Protein 2I2Q (pdb70)

B-factor: mean 30.41, std 9.61, range [16.63, 70.27]

Organism: Schizosaccharomyces pombe (strain 972 / ATCC 24843) (NCBI:txid284812)

Secondary structure (DSSP, 8-state):
--S--EE-HHHHHHHHIIIII---SEEEEEE-TTSSEEEEEEEE----HHHHHHTS-SSS-EEEEEEEEE-SSSS-EEEEEEEEE--TTS-HHHHHHHHHHHHHHHTT-----EEEEE----

Foldseek 3Di:
DVQLEAEDPQLLVLLCCCVPVVQWFKWKWDQDPVLNYIYTPDTHRDPDVVVVVVPADQAAKIWMWGFAWDPPPPDIDTFIEIETGDEPNHDPVRVVSSVVCVVVSVVSDDRGGYYYYDYHYD

Sequence (122 aa):
SFSGVKVSPECLEAFQELKLGKSLRYVVFKMNDTKTEIVVEKKSTDKDFDTFLGDLPEKDCRYAIYDFEFNLGEGVRNKIIFISWSPDVAPIKSKMVYSSSKDTLRRAFTGIGTDIQATDFS

InterPro domains:
  IPR002108 Actin-depolymerising factor homology domain [PF00241] (5-134)
  IPR002108 Actin-depolymerising factor homology domain [PS51263] (5-135)
  IPR002108 Actin-depolymerising factor homology domain [SM00102] (10-135)
  IPR017904 ADF/Cofilin [PR00006] (61-81)
  IPR017904 ADF/Cofilin [PR00006] (82-103)
  IPR017904 ADF/Cofilin [PR00006] (104-120)
  IPR017904 ADF/Cofilin [PTHR11913] (3-134)
  IPR017904 ADF/Cofilin [cd11286] (4-134)
  IPR029006 ADF-H/Gelsolin-like domain superfamily [G3DSA:3.40.20.10] (1-137)

Solvent-accessible surface area: 7023 Å² total; per-residue (Å²): 118,213,43,45,14,148,25,10,104,84,0,74,87,0,2,73,58,0,39,129,47,122,55,16,30,0,0,0,0,71,16,37,140,99,89,70,50,0,32,23,70,86,89,18,93,59,161,74,96,104,55,3,83,65,40,21,26,127,108,50,0,26,2,0,0,13,7,89,85,37,108,127,65,115,38,111,101,69,80,13,19,0,17,7,30,19,4,68,64,5,75,127,120,11,56,112,33,14,78,81,5,56,82,14,0,74,158,39,5,94,54,27,35,47,77,77,106,27,68,78,144,134

Nearest PDB structures (foldseek):
  2i2q-assembly1_A  TM=1.008E+00  e=5.546E-28  Schizosaccharomyces pombe
  1cfy-assembly1_A  TM=9.759E-01  e=2.847E-17  Saccharomyces cerevisiae
  4kef-assembly1_A  TM=9.687E-01  e=2.358E-16  Saccharomyces cerevisiae S288C
  7rtx-assembly1_A  TM=9.694E-01  e=5.085E-16  Acanthamoeba castellanii
  2kvk-assembly1_A  TM=8.375E-01  e=7.625E-10  Leishmania donovani

CATH classification: 3.40.20.10

Radius of gyration: 14.27 Å; Cα contacts (8 Å, |Δi|>4): 225; chains: 1; bounding box: 37×33×38 Å

Structure (mmCIF, N/CA/C/O backbone):
data_2I2Q
#
_entry.id   2I2Q
#
_cell.length_a   81.915
_c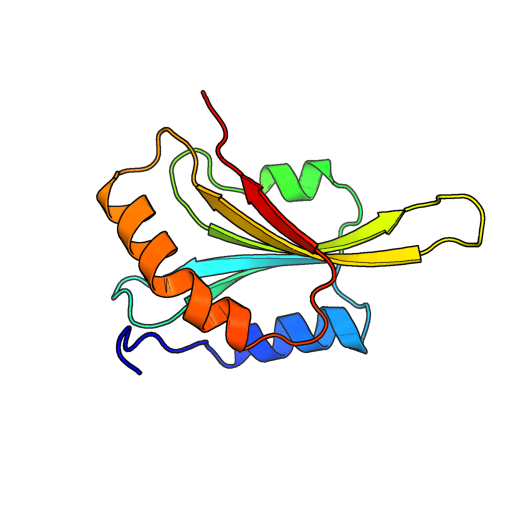ell.length_b   81.915
_cell.length_c   61.863
_cell.angle_alpha   90.000
_cell.angle_beta   90.000
_cell.angle_gamma   90.000
#
_symmetry.space_group_name_H-M   'P 43 21 2'
#
loop_
_entity.id
_entity.type
_entity.pdbx_description
1 polymer Cofilin
2 non-polymer 'SULFATE ION'
3 non-polymer 'LAURYL DIMETHYLAMINE-N-OXIDE'
4 non-polymer 1,2-ETHANEDIOL
5 water water
#
loop_
_atom_site.group_PDB
_atom_site.id
_atom_site.type_symbol
_atom_site.label_atom_id
_atom_site.label_alt_id
_atom_site.label_comp_id
_atom_site.label_asym_id
_atom_site.label_entity_id
_atom_site.label_seq_id
_atom_site.pdbx_PDB_ins_code
_atom_site.Cartn_x
_atom_site.Cartn_y
_atom_site.Cartn_z
_atom_site.occupancy
_atom_site.B_iso_or_equiv
_atom_site.auth_seq_id
_atom_site.auth_comp_id
_atom_site.auth_asym_id
_atom_site.auth_atom_id
_atom_site.pdbx_PDB_model_num
ATOM 1 N N . SER A 1 2 ? 0.142 -30.592 -51.200 1.00 38.38 2 SER A N 1
ATOM 2 C CA . SER A 1 2 ? 0.941 -29.477 -50.613 1.00 38.06 2 SER A CA 1
ATOM 3 C C . SER A 1 2 ? 0.989 -28.311 -51.588 1.00 38.36 2 SER A C 1
ATOM 4 O O . SER A 1 2 ? 0.498 -28.409 -52.714 1.00 38.04 2 SER A O 1
ATOM 7 N N . PHE A 1 3 ? 1.594 -27.213 -51.153 1.00 36.97 3 PHE A N 1
ATOM 8 C CA . PHE A 1 3 ? 1.709 -26.031 -51.990 1.00 36.44 3 PHE A CA 1
ATOM 9 C C . PHE A 1 3 ? 2.643 -26.265 -53.173 1.00 34.77 3 PHE A C 1
ATOM 10 O O . PHE A 1 3 ? 2.309 -25.918 -54.306 1.00 35.49 3 PHE A O 1
ATOM 18 N N . SER A 1 4 ? 3.808 -26.857 -52.916 1.00 32.69 4 SER A N 1
ATOM 19 C CA . SER A 1 4 ? 4.763 -27.115 -53.988 1.00 29.87 4 SER A CA 1
ATOM 20 C C . SER A 1 4 ? 4.152 -28.035 -55.036 1.00 29.18 4 SER A C 1
ATOM 21 O O . SER A 1 4 ? 4.429 -27.905 -56.226 1.00 29.38 4 SER A O 1
ATOM 24 N N . GLY A 1 5 ? 3.320 -28.968 -54.588 1.00 28.00 5 GLY A N 1
ATOM 25 C CA . GLY A 1 5 ? 2.708 -29.902 -55.512 1.00 27.86 5 GLY A CA 1
ATOM 26 C C . GLY A 1 5 ? 3.732 -30.899 -56.024 1.00 28.08 5 GLY A C 1
ATOM 27 O O . GLY A 1 5 ? 3.486 -31.618 -56.993 1.00 28.82 5 GLY A O 1
ATOM 28 N N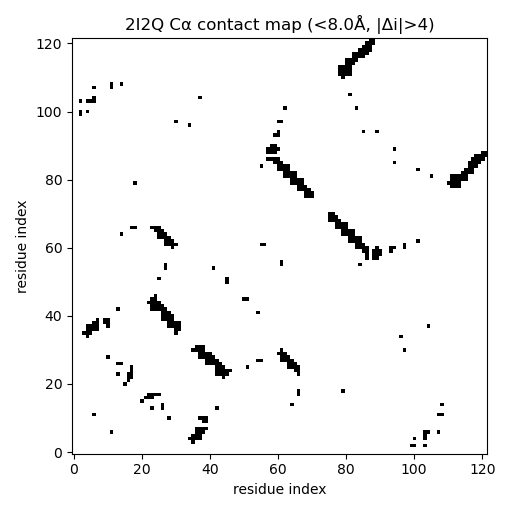 . VAL A 1 6 ? 4.891 -30.945 -55.371 1.00 26.54 6 VAL A N 1
ATOM 29 C CA . VAL A 1 6 ? 5.947 -31.862 -55.776 1.00 25.62 6 VAL A CA 1
ATOM 30 C C . VAL A 1 6 ? 5.838 -33.173 -55.014 1.00 26.06 6 VAL A C 1
ATOM 31 O O . VAL A 1 6 ? 5.681 -33.182 -53.794 1.00 27.33 6 VAL A O 1
ATOM 35 N N . LYS A 1 7 ? 5.903 -34.282 -55.739 1.00 27.70 7 LYS A N 1
ATOM 36 C CA . LYS A 1 7 ? 5.823 -35.587 -55.101 1.00 28.41 7 LYS A CA 1
ATOM 37 C C . LYS A 1 7 ? 7.202 -36.228 -55.037 1.00 28.04 7 LYS A C 1
ATOM 38 O O . LYS A 1 7 ? 8.052 -35.988 -55.894 1.00 29.19 7 LYS A O 1
ATOM 44 N N . VAL A 1 8 ? 7.418 -37.030 -54.004 1.00 27.10 8 VAL A N 1
ATOM 45 C CA . VAL A 1 8 ? 8.677 -37.739 -53.831 1.00 25.74 8 VAL A CA 1
ATOM 46 C C . VAL A 1 8 ? 8.422 -39.153 -54.339 1.00 27.46 8 VAL A C 1
ATOM 47 O O . VAL A 1 8 ? 7.576 -39.867 -53.799 1.00 28.34 8 VAL A O 1
ATOM 51 N N . SER A 1 9 ? 9.142 -39.556 -55.380 1.00 27.77 9 SER A N 1
ATOM 52 C CA . SER A 1 9 ? 8.949 -40.884 -55.955 1.00 27.13 9 SER A CA 1
ATOM 53 C C . SER A 1 9 ? 9.202 -41.985 -54.937 1.00 26.96 9 SER A C 1
ATOM 54 O O . SER A 1 9 ? 10.014 -41.831 -54.024 1.00 25.15 9 SER A O 1
ATOM 57 N N . PRO A 1 10 ? 8.491 -43.111 -55.076 1.00 26.87 10 PRO A N 1
ATOM 58 C CA . PRO A 1 10 ? 8.660 -44.239 -54.160 1.00 27.19 10 PRO A CA 1
ATOM 59 C C . PRO A 1 10 ? 10.124 -44.680 -54.127 1.00 27.52 10 PRO A C 1
ATOM 60 O O . PRO A 1 10 ? 10.631 -45.078 -53.081 1.00 27.31 10 PRO A O 1
ATOM 64 N N . GLU A 1 11 ? 10.802 -44.600 -55.274 1.00 26.04 11 GLU A N 1
ATOM 65 C CA . GLU A 1 11 ? 12.200 -44.999 -55.344 1.00 26.69 11 GLU A CA 1
ATOM 66 C C . GLU A 1 11 ? 13.063 -44.153 -54.416 1.00 24.02 11 GLU A C 1
ATOM 67 O O . GLU A 1 11 ? 14.023 -44.654 -53.836 1.00 24.91 11 GLU A O 1
ATOM 73 N N . CYS A 1 12 ? 12.726 -42.872 -54.280 1.00 23.21 12 CYS A N 1
ATOM 74 C CA . CYS A 1 12 ? 13.474 -41.984 -53.392 1.00 22.46 12 CYS A CA 1
ATOM 75 C C . CYS A 1 12 ? 13.366 -42.469 -51.953 1.00 22.33 12 CYS A C 1
ATOM 76 O O . CYS A 1 12 ? 14.362 -42.558 -51.236 1.00 21.31 12 CYS A O 1
ATOM 79 N N . LEU A 1 13 ? 12.142 -42.760 -51.526 1.00 23.27 13 LEU A N 1
ATOM 80 C CA . LEU A 1 13 ? 11.913 -43.232 -50.169 1.00 24.51 13 LEU A CA 1
ATOM 81 C C . LEU A 1 13 ? 12.637 -44.548 -49.936 1.00 24.69 13 LEU A C 1
ATOM 82 O O . LEU A 1 13 ? 13.322 -44.721 -48.930 1.00 23.93 13 LEU A O 1
ATOM 87 N N . GLU A 1 14 ? 12.488 -45.470 -50.881 1.00 25.25 14 GLU A N 1
ATOM 88 C CA . GLU A 1 14 ? 13.114 -46.780 -50.781 1.00 26.52 14 GLU A CA 1
ATOM 89 C C . GLU A 1 14 ? 14.639 -46.686 -50.712 1.00 25.23 14 GLU A C 1
ATOM 90 O O . GLU A 1 14 ? 15.268 -47.368 -49.901 1.00 26.27 14 GLU A O 1
ATOM 96 N N . ALA A 1 15 ? 15.238 -45.843 -51.554 1.00 23.38 15 ALA A N 1
ATOM 97 C CA . ALA A 1 15 ? 16.691 -45.684 -51.545 1.00 23.60 15 ALA A CA 1
ATOM 98 C C . ALA A 1 15 ? 17.156 -45.084 -50.223 1.00 22.72 15 ALA A C 1
ATOM 99 O O . ALA A 1 15 ? 18.169 -45.504 -49.657 1.00 22.95 15 ALA A O 1
ATOM 101 N N . PHE A 1 16 ? 16.425 -44.092 -49.729 1.00 22.49 16 PHE A N 1
ATOM 102 C CA . PHE A 1 16 ? 16.800 -43.476 -48.464 1.00 22.99 16 PHE A CA 1
ATOM 103 C C . PHE A 1 16 ? 16.697 -44.496 -47.337 1.00 22.32 16 PHE A C 1
ATOM 104 O O . PHE A 1 16 ? 17.591 -44.596 -46.500 1.00 21.67 16 PHE A O 1
ATOM 112 N N . GLN A 1 17 ? 15.599 -45.246 -47.317 1.00 22.72 17 GLN A N 1
ATOM 113 C CA . GLN A 1 17 ? 15.396 -46.244 -46.273 1.00 23.89 17 GLN A CA 1
ATOM 114 C C . GLN A 1 17 ? 16.461 -47.334 -46.338 1.00 24.37 17 GLN A C 1
ATOM 115 O O . GLN A 1 17 ? 16.979 -47.777 -45.308 1.00 24.38 17 GLN A O 1
ATOM 121 N N . GLU A 1 18 ? 16.793 -47.760 -47.551 1.00 24.50 18 GLU A N 1
ATOM 122 C CA . GLU A 1 18 ? 17.805 -48.789 -47.729 1.00 27.63 18 GLU A CA 1
ATOM 123 C C . GLU A 1 18 ? 19.144 -48.302 -47.188 1.00 25.81 18 GLU A C 1
ATOM 124 O O . GLU A 1 18 ? 19.869 -49.046 -46.524 1.00 25.02 18 GLU A O 1
ATOM 130 N N . LEU A 1 19 ? 19.471 -47.046 -47.472 1.00 25.02 19 LEU A N 1
ATOM 131 C CA . LEU A 1 19 ? 20.724 -46.472 -47.007 1.00 26.11 19 LEU A CA 1
ATOM 132 C C . LEU A 1 19 ? 20.752 -46.402 -45.485 1.00 26.22 19 LEU A C 1
ATOM 133 O O . LEU A 1 19 ? 21.748 -46.761 -44.859 1.00 28.79 19 LEU A O 1
ATOM 138 N N . LYS A 1 20 ? 19.651 -45.957 -44.894 1.00 24.84 20 LYS A N 1
ATOM 139 C CA . LYS A 1 20 ? 19.562 -45.820 -43.447 1.00 25.10 20 LYS A CA 1
ATOM 140 C C . LYS A 1 20 ? 19.403 -47.123 -42.666 1.00 25.23 20 LYS A C 1
ATOM 141 O O . LYS A 1 20 ? 20.068 -47.327 -41.645 1.00 26.41 20 LYS A O 1
ATOM 147 N N . LEU A 1 21 ? 18.525 -47.996 -43.144 1.00 25.27 21 LEU A N 1
ATOM 148 C CA . LEU A 1 21 ? 18.246 -49.256 -42.456 1.00 27.83 21 LEU A CA 1
ATOM 149 C C . LEU A 1 21 ? 19.069 -50.450 -42.914 1.00 30.37 21 LEU A C 1
ATOM 150 O O . LEU A 1 21 ? 19.389 -51.330 -42.114 1.00 30.14 21 LEU A O 1
ATOM 155 N N . GLY A 1 22 ? 19.393 -50.492 -44.202 1.00 32.46 22 GLY A N 1
ATOM 156 C CA . GLY A 1 22 ? 20.160 -51.610 -44.721 1.00 35.22 22 GLY A CA 1
ATOM 157 C C . GLY A 1 22 ? 21.649 -51.355 -44.771 1.00 35.90 22 GLY A C 1
ATOM 158 O O . GLY A 1 22 ? 22.443 -52.293 -44.857 1.00 37.16 22 GLY A O 1
ATOM 159 N N . LYS A 1 23 ? 22.033 -50.085 -44.713 1.00 37.12 23 LYS A N 1
ATOM 160 C CA . LYS A 1 23 ? 23.438 -49.711 -44.769 1.00 38.49 23 LYS A CA 1
ATOM 161 C C . LYS A 1 23 ? 24.055 -50.299 -46.039 1.00 38.03 23 LYS A C 1
ATOM 162 O O . LYS A 1 23 ? 25.252 -50.574 -46.082 1.00 37.68 23 LYS A O 1
ATOM 168 N N . SER A 1 24 ? 23.229 -50.484 -47.069 1.00 37.72 24 SER A N 1
ATOM 169 C CA . SER A 1 24 ? 23.689 -51.060 -48.334 1.00 38.50 24 SER A CA 1
ATOM 170 C C . SER A 1 24 ? 23.926 -50.026 -49.432 1.00 36.15 24 SER A C 1
ATOM 171 O O . SER A 1 24 ? 24.092 -50.373 -50.605 1.00 37.26 24 SER A O 1
ATOM 174 N N . LEU A 1 25 ? 23.926 -48.757 -49.048 1.00 32.76 25 LEU A N 1
ATOM 175 C CA . LEU A 1 25 ? 24.166 -47.662 -49.978 1.00 28.97 25 LEU A CA 1
ATOM 176 C C . LEU A 1 25 ? 24.959 -46.605 -49.234 1.00 26.28 25 LEU A C 1
ATOM 177 O O . LEU A 1 25 ? 24.747 -46.403 -48.041 1.00 26.82 25 LEU A O 1
ATOM 182 N N . ARG A 1 26 ? 25.868 -45.937 -49.937 1.00 23.12 26 ARG A N 1
ATOM 183 C CA . ARG A 1 26 ? 26.683 -44.887 -49.338 1.00 22.02 26 ARG A CA 1
ATOM 184 C C . ARG A 1 26 ? 26.078 -43.526 -49.665 1.00 21.51 26 ARG A C 1
ATOM 185 O O . ARG A 1 26 ? 26.098 -42.609 -48.841 1.00 20.72 26 ARG A O 1
ATOM 193 N N . TYR A 1 27 ? 25.545 -43.384 -50.873 1.00 19.55 27 TYR A N 1
ATOM 194 C CA . TYR A 1 27 ? 24.938 -42.110 -51.246 1.00 20.43 27 TYR A CA 1
ATOM 195 C C . TYR A 1 27 ? 23.896 -42.201 -52.355 1.00 21.03 27 TYR A C 1
ATOM 196 O O . TYR A 1 27 ? 23.866 -43.159 -53.128 1.00 21.06 27 TYR A O 1
ATOM 205 N N . VAL A 1 28 ? 23.027 -41.193 -52.406 1.00 20.76 28 VAL A N 1
ATOM 206 C CA . VAL A 1 28 ? 21.977 -41.112 -53.410 1.00 20.52 28 VAL A CA 1
ATOM 207 C C . VAL A 1 28 ? 21.906 -39.658 -53.874 1.00 20.66 28 VAL A C 1
ATOM 208 O O . VAL A 1 28 ? 21.965 -38.735 -53.060 1.00 20.18 28 VAL A O 1
ATOM 212 N N . VAL A 1 29 ? 21.812 -39.456 -55.184 1.00 19.16 29 VAL A N 1
ATOM 213 C CA . VAL A 1 29 ? 21.707 -38.111 -55.743 1.00 20.60 29 VAL A CA 1
ATOM 214 C C . VAL A 1 29 ? 20.320 -38.015 -56.364 1.00 20.15 29 VAL A C 1
ATOM 215 O O . VAL A 1 29 ? 19.950 -38.847 -57.198 1.00 20.70 29 VAL A O 1
ATOM 219 N N . PHE A 1 30 ? 19.556 -37.008 -55.946 1.00 21.02 30 PHE A N 1
ATOM 220 C CA . PHE A 1 30 ? 18.191 -36.808 -56.432 1.00 21.26 30 PHE A CA 1
ATOM 221 C C . PHE A 1 30 ? 18.084 -35.588 -57.340 1.00 21.27 30 PHE A C 1
ATOM 222 O O . PHE A 1 30 ? 18.859 -34.645 -57.211 1.00 19.96 30 PHE A O 1
ATOM 230 N N . LYS A 1 31 ? 17.102 -35.605 -58.238 1.00 22.74 31 LYS A N 1
ATOM 231 C CA . LYS A 1 31 ? 16.873 -34.481 -59.144 1.00 22.69 31 LYS A CA 1
ATOM 232 C C . LYS A 1 31 ? 15.376 -34.322 -59.414 1.00 22.98 31 LYS A C 1
ATOM 233 O O . LYS A 1 31 ? 14.591 -35.236 -59.169 1.00 22.66 31 LYS A O 1
ATOM 239 N N . MET A 1 32 ? 14.994 -33.158 -59.928 1.00 22.05 32 MET A N 1
ATOM 240 C CA . MET A 1 32 ? 13.601 -32.881 -60.272 1.00 23.41 32 MET A CA 1
ATOM 241 C C . MET A 1 32 ? 13.360 -33.521 -61.633 1.00 23.28 32 MET A C 1
ATOM 242 O O . MET A 1 32 ? 14.254 -33.510 -62.479 1.00 24.25 32 MET A O 1
ATOM 247 N N . ASN A 1 33 ? 12.169 -34.071 -61.864 1.00 24.49 33 ASN A N 1
ATOM 248 C CA . ASN A 1 33 ? 11.885 -34.653 -63.171 1.00 24.40 33 ASN A CA 1
ATOM 249 C C . ASN A 1 33 ? 11.644 -33.505 -64.159 1.00 25.77 33 ASN A C 1
ATOM 250 O O . ASN A 1 33 ? 11.630 -32.340 -63.769 1.00 22.65 33 ASN A O 1
ATOM 255 N N . ASP A 1 34 ? 11.450 -33.832 -65.432 1.00 27.82 34 ASP A N 1
ATOM 256 C CA . ASP A 1 34 ? 11.265 -32.810 -66.457 1.00 31.03 34 ASP A CA 1
ATOM 257 C C . ASP A 1 34 ? 10.076 -31.873 -66.277 1.00 29.84 34 ASP A C 1
ATOM 258 O O . ASP A 1 34 ? 10.126 -30.720 -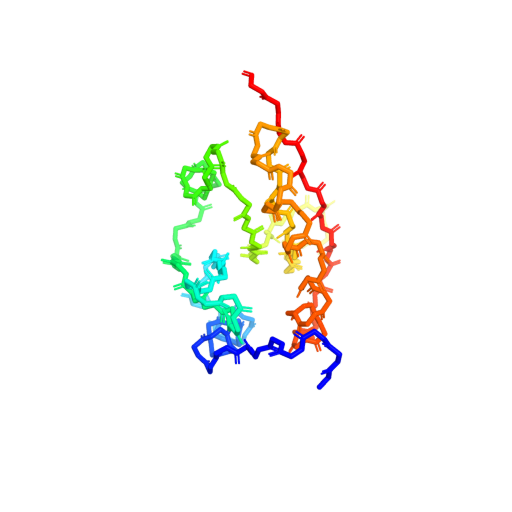66.704 1.00 30.93 34 ASP A O 1
ATOM 263 N N . THR A 1 35 ? 9.010 -32.352 -65.651 1.00 29.04 35 THR A N 1
ATOM 264 C CA . THR A 1 35 ? 7.839 -31.505 -65.448 1.00 28.10 35 THR A CA 1
ATOM 265 C C . THR A 1 35 ? 7.890 -30.777 -64.112 1.00 27.39 35 THR A C 1
ATOM 266 O O . THR A 1 35 ? 7.002 -29.984 -63.791 1.00 26.15 35 THR A O 1
ATOM 270 N N . LYS A 1 36 ? 8.935 -31.043 -63.335 1.00 26.49 36 LYS A N 1
ATOM 271 C CA . LYS A 1 36 ? 9.103 -30.396 -62.037 1.00 25.94 36 LYS A CA 1
ATOM 272 C C . LYS A 1 36 ? 7.930 -30.718 -61.121 1.00 24.26 36 LYS A C 1
ATOM 273 O O . LYS A 1 36 ? 7.503 -29.893 -60.315 1.00 24.35 36 LYS A O 1
ATOM 279 N N . THR A 1 37 ? 7.429 -31.941 -61.242 1.00 24.36 37 THR A N 1
ATOM 280 C CA . THR A 1 37 ? 6.299 -32.392 -60.441 1.00 26.43 37 THR A CA 1
ATOM 281 C C . THR A 1 37 ? 6.682 -33.521 -59.494 1.00 25.84 37 THR A C 1
ATOM 282 O O . THR A 1 37 ? 5.891 -33.916 -58.637 1.00 25.71 37 THR A O 1
ATOM 286 N N . GLU A 1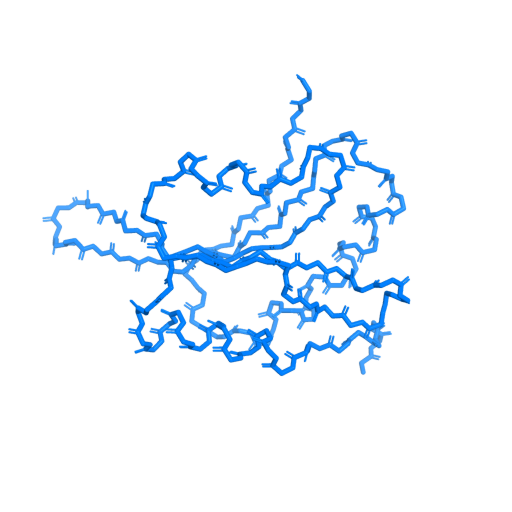 38 ? 7.893 -34.041 -59.652 1.00 26.45 38 GLU A N 1
ATOM 287 C CA . GLU A 1 38 ? 8.347 -35.138 -58.810 1.00 26.23 38 GLU A CA 1
ATOM 288 C C . GLU A 1 38 ? 9.864 -35.153 -58.664 1.00 25.56 38 GLU A C 1
ATOM 289 O O . GLU A 1 38 ? 10.596 -34.807 -59.589 1.00 25.50 38 GLU A O 1
ATOM 295 N N . ILE A 1 39 ? 10.328 -35.532 -57.482 1.00 22.16 39 ILE A N 1
ATOM 296 C CA . ILE A 1 39 ? 11.757 -35.636 -57.240 1.00 20.60 39 ILE A CA 1
ATOM 297 C C . ILE A 1 39 ? 12.049 -37.114 -57.438 1.00 20.48 39 ILE A C 1
ATOM 298 O O . ILE A 1 39 ? 11.352 -37.973 -56.888 1.00 22.11 39 ILE A O 1
ATOM 303 N N . VAL A 1 40 ? 13.062 -37.407 -58.242 1.00 20.02 40 VAL A N 1
ATOM 304 C CA . VAL A 1 40 ? 13.417 -38.783 -58.530 1.00 20.98 40 VAL A CA 1
ATOM 305 C C . VAL A 1 40 ? 14.883 -39.064 -58.238 1.00 22.22 40 VAL A C 1
ATOM 306 O O . VAL A 1 40 ? 15.651 -38.155 -57.926 1.00 22.73 40 VAL A O 1
ATOM 310 N N . VAL A 1 41 ? 15.260 -40.335 -58.332 1.00 22.24 41 VAL A N 1
ATOM 311 C CA . VAL A 1 41 ? 16.634 -40.754 -58.086 1.00 22.72 41 VAL A CA 1
ATOM 312 C C . VAL A 1 41 ? 17.447 -40.688 -59.372 1.00 23.27 41 VAL A C 1
ATOM 313 O O . VAL A 1 41 ? 17.062 -41.264 -60.386 1.00 25.03 41 VAL A O 1
ATOM 317 N N . GLU A 1 42 ? 18.567 -39.978 -59.335 1.00 22.48 42 GLU A N 1
ATOM 318 C CA . GLU A 1 42 ? 19.418 -39.894 -60.513 1.00 23.95 42 GLU A CA 1
ATOM 319 C C . GLU A 1 42 ? 20.536 -40.919 -60.390 1.00 24.99 42 GLU A C 1
ATOM 320 O O . GLU A 1 42 ? 20.933 -41.548 -61.371 1.00 25.96 42 GLU A O 1
ATOM 326 N N . LYS A 1 43 ? 21.036 -41.096 -59.174 1.00 24.77 43 LYS A N 1
ATOM 327 C CA . LYS A 1 43 ? 22.124 -42.033 -58.947 1.00 25.29 43 LYS A CA 1
ATOM 328 C C . LYS A 1 43 ? 22.204 -42.537 -57.510 1.00 24.42 43 LYS A C 1
ATOM 329 O O . LYS A 1 43 ? 21.891 -41.820 -56.566 1.00 22.62 43 LYS A O 1
ATOM 335 N N . LYS A 1 44 ? 22.611 -43.790 -57.359 1.00 25.29 44 LYS A N 1
ATOM 336 C CA . LYS A 1 44 ? 22.802 -44.364 -56.041 1.00 25.01 44 LYS A CA 1
ATOM 337 C C . LYS A 1 44 ? 24.075 -45.181 -56.143 1.00 25.84 44 LYS A C 1
ATOM 338 O O . LYS A 1 44 ? 24.369 -45.760 -57.196 1.00 25.56 44 LYS A O 1
ATOM 344 N N . SER A 1 45 ? 24.847 -45.201 -55.063 1.00 23.67 45 SER A N 1
ATOM 345 C CA . SER A 1 45 ? 26.116 -45.907 -55.073 1.00 24.73 45 SER A CA 1
ATOM 346 C C . SER A 1 45 ? 26.516 -46.492 -53.729 1.00 25.32 45 SER A C 1
ATOM 347 O O . SER A 1 45 ? 26.079 -46.027 -52.676 1.00 22.46 45 SER A O 1
ATOM 350 N N . THR A 1 46 ? 27.359 -47.520 -53.782 1.00 26.57 46 THR A N 1
ATOM 351 C CA . THR A 1 46 ? 27.857 -48.174 -52.581 1.00 27.67 46 THR A CA 1
ATOM 352 C C . THR A 1 46 ? 29.324 -47.793 -52.392 1.00 27.87 46 THR A C 1
ATOM 353 O O . THR A 1 46 ? 29.949 -48.184 -51.410 1.00 28.48 46 THR A O 1
ATOM 357 N N . ASP A 1 47 ? 29.860 -47.019 -53.333 1.00 28.38 47 ASP A N 1
ATOM 358 C CA . ASP A 1 47 ? 31.259 -46.593 -53.288 1.00 30.15 47 ASP A CA 1
ATOM 359 C C . ASP A 1 47 ? 31.520 -45.691 -52.085 1.00 32.30 47 ASP A C 1
ATOM 360 O O . ASP A 1 47 ? 30.864 -44.661 -51.917 1.00 31.02 47 ASP A O 1
ATOM 365 N N . LYS A 1 48 ? 32.494 -46.072 -51.262 1.00 32.14 48 LYS A N 1
ATOM 366 C CA . LYS A 1 48 ? 32.827 -45.314 -50.058 1.00 32.73 48 LYS A CA 1
ATOM 367 C C . LYS A 1 48 ? 33.783 -44.150 -50.288 1.00 31.19 48 LYS A C 1
ATOM 368 O O . LYS A 1 48 ? 34.035 -43.363 -49.376 1.00 32.56 48 LYS A O 1
ATOM 374 N N . ASP A 1 49 ? 34.314 -44.040 -51.500 1.00 30.82 49 ASP A N 1
ATOM 375 C CA . ASP A 1 49 ? 35.246 -42.969 -51.838 1.00 30.71 49 ASP A CA 1
ATOM 376 C C . ASP A 1 49 ? 34.509 -41.647 -52.074 1.00 28.87 49 ASP A C 1
ATOM 377 O O . ASP A 1 49 ? 33.716 -41.532 -53.008 1.00 26.21 49 ASP A O 1
ATOM 382 N N . PHE A 1 50 ? 34.792 -40.650 -51.241 1.00 28.02 50 PHE A N 1
ATOM 383 C CA . PHE A 1 50 ? 34.143 -39.345 -51.357 1.00 27.97 50 PHE A CA 1
ATOM 384 C C . PHE A 1 50 ? 34.350 -38.689 -52.721 1.00 28.80 50 PHE A C 1
ATOM 385 O O . PHE A 1 50 ? 33.463 -37.997 -53.226 1.00 27.46 50 PHE A O 1
ATOM 393 N N . ASP A 1 51 ? 35.521 -38.893 -53.319 1.00 29.41 51 ASP A N 1
ATOM 394 C CA . ASP A 1 51 ? 35.801 -38.298 -54.618 1.00 30.54 51 ASP A CA 1
ATOM 395 C C . ASP A 1 51 ? 34.851 -38.792 -55.702 1.00 29.56 51 ASP A C 1
ATOM 396 O O . ASP A 1 51 ? 34.527 -38.049 -56.632 1.00 28.90 51 ASP A O 1
ATOM 401 N N . THR A 1 52 ? 34.417 -40.043 -55.584 1.00 28.87 52 THR A N 1
ATOM 402 C CA . THR A 1 52 ? 33.495 -40.631 -56.551 1.00 29.61 52 THR A CA 1
ATOM 403 C C . THR A 1 52 ? 32.147 -39.929 -56.407 1.00 28.07 52 THR A C 1
ATOM 404 O O . THR A 1 52 ? 31.457 -39.665 -57.395 1.00 26.70 52 THR A O 1
ATOM 408 N N . PHE A 1 53 ? 31.778 -39.634 -55.166 1.00 24.94 53 PHE A N 1
ATOM 409 C CA . PHE A 1 53 ? 30.531 -38.932 -54.894 1.00 23.66 53 PHE A CA 1
ATOM 410 C C . PHE A 1 53 ? 30.577 -37.547 -55.553 1.00 22.65 53 PHE A C 1
ATOM 411 O O . PHE A 1 53 ? 29.649 -37.149 -56.255 1.00 23.61 53 PHE A O 1
ATOM 419 N N . LEU A 1 54 ? 31.667 -36.824 -55.332 1.00 22.94 54 LEU A N 1
ATOM 420 C CA . LEU A 1 54 ? 31.821 -35.494 -55.903 1.00 22.89 54 LEU A CA 1
ATOM 421 C C . LEU A 1 54 ? 31.730 -35.553 -57.422 1.00 24.13 54 LEU A C 1
ATOM 422 O O . LEU A 1 54 ? 31.214 -34.633 -58.056 1.00 23.29 54 LEU A O 1
ATOM 427 N N . GLY A 1 55 ? 32.225 -36.645 -57.998 1.00 24.12 55 GLY A N 1
ATOM 428 C CA . GLY A 1 55 ? 32.183 -36.801 -59.442 1.00 24.96 55 GLY A CA 1
ATOM 429 C C . GLY A 1 55 ? 30.773 -36.990 -59.975 1.00 27.52 55 GLY A C 1
ATOM 430 O O . GLY A 1 55 ? 30.535 -36.828 -61.176 1.00 28.62 55 GLY A O 1
ATOM 431 N N . ASP A 1 56 ? 29.835 -37.330 -59.091 1.00 26.43 56 ASP A N 1
ATOM 432 C CA . ASP A 1 56 ? 28.443 -37.534 -59.490 1.00 26.53 56 ASP A CA 1
ATOM 433 C C . ASP A 1 56 ? 27.566 -36.303 -59.290 1.00 26.30 56 ASP A C 1
ATOM 434 O O . ASP A 1 56 ? 26.358 -36.359 -59.495 1.00 27.74 56 ASP A O 1
ATOM 439 N N . LEU A 1 57 ? 28.170 -35.194 -58.877 1.00 27.16 57 LEU A N 1
ATOM 440 C CA . LEU A 1 57 ? 27.417 -33.960 -58.695 1.00 26.53 57 LEU A CA 1
ATOM 441 C C . LEU A 1 57 ? 27.626 -33.103 -59.940 1.00 28.29 57 LEU A C 1
ATOM 442 O O . LEU A 1 57 ? 28.755 -32.944 -60.415 1.00 29.66 57 LEU A O 1
ATOM 447 N N . PRO A 1 58 ? 26.534 -32.546 -60.487 1.00 28.32 58 PRO A N 1
ATOM 448 C CA . PRO A 1 58 ? 26.505 -31.696 -61.682 1.00 29.27 58 PRO A CA 1
ATOM 449 C C . PRO A 1 58 ? 27.267 -30.393 -61.513 1.00 29.76 58 PRO A C 1
ATOM 450 O O . PRO A 1 58 ? 27.198 -29.749 -60.472 1.00 28.33 58 PRO A O 1
ATOM 454 N N . GLU A 1 59 ? 27.974 -29.989 -62.558 1.00 31.63 59 GLU A N 1
ATOM 455 C CA . GLU A 1 59 ? 28.725 -28.750 -62.506 1.00 33.36 59 GLU A CA 1
ATOM 456 C C . GLU A 1 59 ? 27.821 -27.544 -62.756 1.00 33.21 59 GLU A C 1
ATOM 457 O O . GLU A 1 59 ? 28.020 -26.485 -62.167 1.00 33.44 59 GLU A O 1
ATOM 463 N N . LYS A 1 60 ? 26.811 -27.714 -63.604 1.00 34.43 60 LYS A N 1
ATOM 464 C CA . LYS A 1 60 ? 25.921 -26.610 -63.962 1.00 34.85 60 LYS A CA 1
ATOM 465 C C . LYS A 1 60 ? 24.446 -26.726 -63.564 1.00 34.18 60 LYS A C 1
ATOM 466 O O . LYS A 1 60 ? 23.625 -25.932 -64.029 1.00 35.10 60 LYS A O 1
ATOM 472 N N . ASP A 1 61 ? 24.092 -27.697 -62.727 1.00 31.13 61 ASP A N 1
ATOM 473 C CA . ASP A 1 61 ? 22.693 -27.842 -62.320 1.00 29.01 61 ASP A CA 1
ATOM 474 C C . ASP A 1 61 ? 22.615 -28.187 -60.838 1.00 27.99 61 ASP A C 1
ATOM 475 O O . ASP A 1 61 ? 23.588 -28.657 -60.246 1.00 26.02 61 ASP A O 1
ATOM 480 N N . CYS A 1 62 ? 21.450 -27.958 -60.245 1.00 25.89 62 CYS A N 1
ATOM 481 C CA . CYS A 1 62 ? 21.242 -28.240 -58.831 1.00 23.70 62 CYS A CA 1
ATOM 482 C C . CYS A 1 62 ? 20.802 -29.685 -58.609 1.00 22.35 62 CYS A C 1
ATOM 483 O O . CYS A 1 62 ? 20.312 -30.349 -59.524 1.00 22.71 62 CYS A O 1
ATOM 486 N N . ARG A 1 63 ? 20.987 -30.160 -57.382 1.00 21.43 63 ARG A N 1
ATOM 487 C CA . ARG A 1 63 ? 20.605 -31.516 -56.994 1.00 20.13 63 ARG A CA 1
ATOM 488 C C . ARG A 1 63 ? 20.472 -31.553 -55.482 1.00 19.26 63 ARG A C 1
ATOM 489 O O . ARG A 1 63 ? 20.828 -30.596 -54.791 1.00 16.95 63 ARG A O 1
ATOM 497 N N . TYR A 1 64 ? 19.930 -32.655 -54.977 1.00 17.89 64 TYR A N 1
ATOM 498 C CA . TYR A 1 64 ? 19.853 -32.877 -53.543 1.00 19.06 64 TYR A CA 1
ATOM 499 C C . TYR A 1 64 ? 20.590 -34.205 -53.452 1.00 19.40 64 TYR A C 1
ATOM 500 O O . TYR A 1 64 ? 20.686 -34.932 -54.444 1.00 18.00 64 TYR A O 1
ATOM 509 N N . ALA A 1 65 ? 21.111 -34.518 -52.277 1.00 18.25 65 ALA A N 1
ATOM 510 C CA . ALA A 1 65 ? 21.789 -35.786 -52.090 1.00 19.77 65 ALA A CA 1
ATOM 511 C C . ALA A 1 65 ? 21.796 -36.152 -50.624 1.00 19.54 65 ALA A C 1
ATOM 512 O O . ALA A 1 65 ? 21.622 -35.300 -49.758 1.00 19.52 65 ALA A O 1
ATOM 514 N N . ILE A 1 66 ? 21.965 -37.438 -50.355 1.00 19.17 66 ILE A N 1
ATOM 515 C CA . ILE A 1 66 ? 22.073 -37.918 -48.991 1.00 19.29 66 ILE A CA 1
ATOM 516 C C . ILE A 1 66 ? 23.373 -38.688 -49.003 1.00 19.75 66 ILE A C 1
ATOM 517 O O . ILE A 1 66 ? 23.681 -39.383 -49.975 1.00 20.63 66 ILE A O 1
ATOM 522 N N . TYR A 1 67 ? 24.156 -38.536 -47.947 1.00 19.01 67 TYR A N 1
ATOM 523 C CA . TYR A 1 67 ? 25.429 -39.226 -47.867 1.00 20.07 67 TYR A CA 1
ATOM 524 C C . TYR A 1 67 ? 25.583 -39.818 -46.471 1.00 19.95 67 TYR A C 1
ATOM 525 O O . TYR A 1 67 ? 25.357 -39.130 -45.479 1.00 22.51 67 TYR A O 1
ATOM 534 N N . ASP A 1 68 ? 25.929 -41.102 -46.389 1.00 21.14 68 ASP A N 1
ATOM 535 C CA . ASP A 1 68 ? 26.139 -41.729 -45.080 1.00 21.86 68 ASP A CA 1
ATOM 536 C C . ASP A 1 68 ? 27.586 -41.435 -44.706 1.00 22.70 68 ASP A C 1
ATOM 537 O O . ASP A 1 68 ? 28.524 -42.117 -45.144 1.00 21.89 68 ASP A O 1
ATOM 542 N N . PHE A 1 69 ? 27.757 -40.404 -43.888 1.00 23.14 69 PHE A N 1
ATOM 543 C CA . PHE A 1 69 ? 29.073 -39.951 -43.482 1.00 24.11 69 PHE A CA 1
ATOM 544 C C . PHE A 1 69 ? 29.622 -40.603 -42.222 1.00 25.66 69 PHE A C 1
ATOM 545 O O . PHE A 1 69 ? 29.033 -40.494 -41.150 1.00 24.39 69 PHE A O 1
ATOM 553 N N . GLU A 1 70 ? 30.756 -41.281 -42.363 1.00 27.56 70 GLU A N 1
ATOM 554 C CA . GLU A 1 70 ? 31.408 -41.920 -41.224 1.00 30.08 70 GLU A CA 1
ATOM 555 C C . GLU A 1 70 ? 32.583 -41.056 -40.790 1.00 29.93 70 GLU A C 1
ATOM 556 O O . GLU A 1 70 ? 33.308 -40.515 -41.620 1.00 31.29 70 GLU A O 1
ATOM 562 N N . PHE A 1 71 ? 32.755 -40.910 -39.482 1.00 31.60 71 PHE A N 1
ATOM 563 C CA . PHE A 1 71 ? 33.836 -40.098 -38.949 1.00 31.13 71 PHE A CA 1
ATOM 564 C C . PHE A 1 71 ? 34.293 -40.646 -37.601 1.00 33.54 71 PHE A C 1
ATOM 565 O O . PHE A 1 71 ? 33.599 -41.453 -36.983 1.00 33.10 71 PHE A O 1
ATOM 573 N N . ASN A 1 72 ? 35.459 -40.194 -37.152 1.00 33.77 72 ASN A N 1
ATOM 574 C CA . ASN A 1 72 ? 36.027 -40.666 -35.894 1.00 35.30 72 ASN A CA 1
ATOM 575 C C . ASN A 1 72 ? 36.485 -39.519 -35.007 1.00 32.66 72 ASN A C 1
ATOM 576 O O . ASN A 1 72 ? 37.494 -38.877 -35.287 1.00 35.37 72 ASN A O 1
ATOM 581 N N . LEU A 1 73 ? 35.733 -39.266 -33.940 1.00 33.77 73 LEU A N 1
ATOM 582 C CA . LEU A 1 73 ? 36.067 -38.201 -33.001 1.00 35.89 73 LEU A CA 1
ATOM 583 C C . LEU A 1 73 ? 36.830 -38.763 -31.799 1.00 38.22 73 LEU A C 1
ATOM 584 O O . LEU A 1 73 ? 37.384 -38.008 -31.000 1.00 38.59 73 LEU A O 1
ATOM 589 N N . GLY A 1 74 ? 36.844 -40.089 -31.674 1.00 41.09 74 GLY A N 1
ATOM 590 C CA . GLY A 1 74 ? 37.549 -40.732 -30.576 1.00 42.76 74 GLY A CA 1
ATOM 591 C C . GLY A 1 74 ? 36.741 -41.673 -29.696 1.00 44.85 74 GLY A C 1
ATOM 592 O O . GLY A 1 74 ? 37.315 -42.537 -29.039 1.00 45.91 74 GLY A O 1
ATOM 593 N N . GLU A 1 75 ? 35.418 -41.524 -29.673 1.00 46.95 75 GLU A N 1
ATOM 594 C CA . GLU A 1 75 ? 34.584 -42.383 -28.834 1.00 48.79 75 GLU A CA 1
ATOM 595 C C . GLU A 1 75 ? 33.982 -43.575 -29.580 1.00 49.51 75 GLU A C 1
ATOM 596 O O . GLU A 1 75 ? 33.085 -44.247 -29.069 1.00 49.32 75 GLU A O 1
ATOM 602 N N . GLY A 1 76 ? 34.486 -43.841 -30.781 1.00 49.44 76 GLY A N 1
ATOM 603 C CA . GLY A 1 76 ? 33.973 -44.949 -31.568 1.00 49.64 76 GLY A CA 1
ATOM 604 C C . GLY A 1 76 ? 33.519 -44.459 -32.927 1.00 49.91 76 GLY A C 1
ATOM 605 O O . GLY A 1 76 ? 32.837 -43.438 -33.023 1.00 48.77 76 GLY A O 1
ATOM 606 N N . VAL A 1 77 ? 33.906 -45.171 -33.984 1.00 50.30 77 VAL A N 1
ATOM 607 C CA . VAL A 1 77 ? 33.526 -44.772 -35.332 1.00 49.31 77 VAL A CA 1
ATOM 608 C C . VAL A 1 77 ? 32.027 -44.519 -35.377 1.00 48.28 77 VAL A C 1
ATOM 609 O O . VAL A 1 77 ? 31.226 -45.355 -34.953 1.00 48.63 77 VAL A O 1
ATOM 613 N N . ARG A 1 78 ? 31.648 -43.345 -35.867 1.00 45.79 78 ARG A N 1
ATOM 614 C CA . ARG A 1 78 ? 30.242 -42.995 -35.959 1.00 43.19 78 ARG A CA 1
ATOM 615 C C . ARG A 1 78 ? 29.880 -42.557 -37.361 1.00 40.17 78 ARG A C 1
ATOM 616 O O . ARG A 1 78 ? 30.745 -42.383 -38.221 1.00 39.43 78 ARG A O 1
ATOM 624 N N . ASN A 1 79 ? 28.588 -42.377 -37.580 1.00 38.48 79 ASN A N 1
ATOM 625 C CA . ASN A 1 79 ? 28.104 -41.941 -38.871 1.00 37.59 79 ASN A CA 1
ATOM 626 C C . ASN A 1 79 ? 26.865 -41.074 -38.731 1.00 35.63 79 ASN A C 1
ATOM 627 O O . ASN A 1 79 ? 26.087 -41.205 -37.782 1.00 35.48 79 ASN A O 1
ATOM 632 N N . LYS A 1 80 ? 26.708 -40.170 -39.686 1.00 31.58 80 LYS A N 1
ATOM 633 C CA . LYS A 1 80 ? 25.586 -39.254 -39.726 1.00 28.24 80 LYS A CA 1
ATOM 634 C C . LYS A 1 80 ? 25.084 -39.209 -41.156 1.00 25.25 80 LYS A C 1
ATOM 635 O O . LYS A 1 80 ? 25.883 -39.151 -42.093 1.00 22.57 80 LYS A O 1
ATOM 641 N N . ILE A 1 81 ? 23.770 -39.256 -41.328 1.00 21.70 81 ILE A N 1
ATOM 642 C CA . ILE A 1 81 ? 23.198 -39.158 -42.659 1.00 20.79 81 ILE A CA 1
ATOM 643 C C . ILE A 1 81 ? 23.159 -37.656 -42.938 1.00 21.11 81 ILE A C 1
ATOM 644 O O . ILE A 1 81 ? 22.560 -36.893 -42.177 1.00 21.80 81 ILE A O 1
ATOM 649 N N . ILE A 1 82 ? 23.823 -37.234 -44.006 1.00 20.24 82 ILE A N 1
ATOM 650 C CA . ILE A 1 82 ? 23.877 -35.818 -44.357 1.00 19.91 82 ILE A CA 1
ATOM 651 C C . ILE A 1 82 ? 22.920 -35.505 -45.496 1.00 19.41 82 ILE A C 1
ATOM 652 O O . ILE A 1 82 ? 22.952 -36.177 -46.525 1.00 19.17 82 ILE A O 1
ATOM 657 N N . PHE A 1 83 ? 22.066 -34.498 -45.308 1.00 17.18 83 PHE A N 1
ATOM 658 C CA . PHE A 1 83 ? 21.144 -34.086 -46.365 1.00 17.82 83 PHE A CA 1
ATOM 659 C C . PHE A 1 83 ? 21.834 -32.903 -47.032 1.00 17.30 83 PHE A C 1
ATOM 660 O O . PHE A 1 83 ? 22.155 -31.913 -46.374 1.00 18.71 83 PHE A O 1
ATOM 668 N N . ILE A 1 84 ? 22.059 -33.005 -48.335 1.00 18.00 84 ILE A N 1
ATOM 669 C CA . ILE A 1 84 ? 22.776 -31.973 -49.067 1.00 17.24 84 ILE A CA 1
ATOM 670 C C . ILE A 1 84 ? 21.986 -31.279 -50.165 1.00 16.77 84 ILE A C 1
ATOM 671 O O . ILE A 1 84 ? 21.378 -31.937 -51.010 1.00 18.40 84 ILE A O 1
ATOM 676 N N . SER A 1 85 ? 22.006 -29.951 -50.145 1.00 17.22 85 SER A N 1
ATOM 677 C CA . SER A 1 85 ? 21.375 -29.165 -51.199 1.00 18.06 85 SER A CA 1
ATOM 678 C C . SER A 1 85 ? 22.568 -28.708 -52.030 1.00 16.94 85 SER A C 1
ATOM 679 O O . SER A 1 85 ? 23.407 -27.945 -51.550 1.00 18.59 85 SER A O 1
ATOM 682 N N . TRP A 1 86 ? 22.651 -29.196 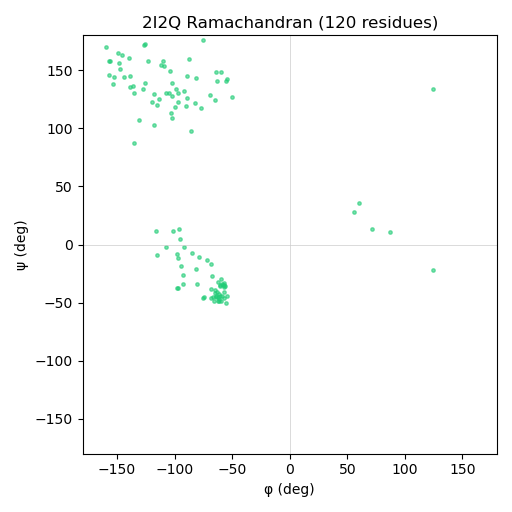-53.260 1.00 18.21 86 TRP A N 1
ATOM 683 C CA . TRP A 1 86 ? 23.745 -28.860 -54.165 1.00 18.66 86 TRP A CA 1
ATOM 684 C C . TRP A 1 86 ? 23.263 -27.837 -55.182 1.00 18.62 86 TRP A C 1
ATOM 685 O O . TRP A 1 86 ? 22.469 -28.159 -56.057 1.00 20.06 86 TRP A O 1
ATOM 696 N N . SER A 1 87 ? 23.732 -26.601 -55.051 1.00 19.04 87 SER A N 1
ATOM 697 C CA . SER A 1 87 ? 23.323 -25.545 -55.968 1.00 20.95 87 SER A CA 1
ATOM 698 C C . SER A 1 87 ? 24.506 -24.704 -56.429 1.00 20.42 87 SER A C 1
ATOM 699 O O . SER A 1 87 ? 24.818 -23.671 -55.831 1.00 19.63 87 SER A O 1
ATOM 702 N N . PRO A 1 88 ? 25.178 -25.136 -57.506 1.00 22.01 88 PRO A N 1
ATOM 703 C CA . PRO A 1 88 ? 26.334 -24.408 -58.041 1.00 22.16 88 PRO A CA 1
ATOM 704 C C . PRO A 1 88 ? 25.980 -22.959 -58.341 1.00 24.35 88 PRO A C 1
ATOM 705 O O . PRO A 1 88 ? 24.873 -22.661 -58.797 1.00 24.22 88 PRO A O 1
ATOM 709 N N . ASP A 1 89 ? 26.922 -22.061 -58.082 1.00 23.27 89 ASP A N 1
ATOM 710 C CA . ASP A 1 89 ? 26.711 -20.642 -58.331 1.00 26.32 89 ASP A CA 1
ATOM 711 C C . ASP A 1 89 ? 26.358 -20.404 -59.794 1.00 26.67 89 ASP A C 1
ATOM 712 O O . ASP A 1 89 ? 25.549 -19.530 -60.109 1.00 28.28 89 ASP A O 1
ATOM 717 N N . VAL A 1 90 ? 26.948 -21.202 -60.678 1.00 26.78 90 VAL A N 1
ATOM 718 C CA . VAL A 1 90 ? 26.727 -21.052 -62.112 1.00 29.24 90 VAL A CA 1
ATOM 719 C C . VAL A 1 90 ? 25.422 -21.636 -62.653 1.00 28.77 90 VAL A C 1
ATOM 720 O O . VAL A 1 90 ? 25.068 -21.389 -63.807 1.00 28.67 90 VAL A O 1
ATOM 724 N N . ALA A 1 91 ? 24.712 -22.412 -61.839 1.00 27.19 91 ALA A N 1
ATOM 725 C CA . ALA A 1 91 ? 23.450 -22.997 -62.287 1.00 27.32 91 ALA A CA 1
ATOM 726 C C . ALA A 1 91 ? 22.444 -21.883 -62.578 1.00 26.28 91 ALA A C 1
ATOM 727 O O . ALA A 1 91 ? 22.462 -20.830 -61.934 1.00 23.69 91 ALA A O 1
ATOM 729 N N . PRO A 1 92 ? 21.547 -22.103 -63.554 1.00 27.42 92 PRO A N 1
ATOM 730 C CA . PRO A 1 92 ? 20.540 -21.097 -63.910 1.00 28.01 92 PRO A CA 1
ATOM 731 C C . PRO A 1 92 ? 19.711 -20.683 -62.699 1.00 29.83 92 PRO A C 1
ATOM 732 O O . PRO A 1 92 ? 19.368 -21.518 -61.856 1.00 27.58 92 PRO A O 1
ATOM 736 N N . ILE A 1 93 ? 19.396 -19.394 -62.611 1.00 30.43 93 ILE A N 1
ATOM 737 C CA . ILE A 1 93 ? 18.613 -18.880 -61.497 1.00 32.22 93 ILE A CA 1
ATOM 738 C C . ILE A 1 93 ? 17.270 -19.600 -61.379 1.00 32.39 93 ILE A C 1
ATOM 739 O O . ILE A 1 93 ? 16.789 -19.846 -60.274 1.00 32.57 93 ILE A O 1
ATOM 744 N N . LYS A 1 94 ? 16.671 -19.936 -62.518 1.00 33.07 94 LYS A N 1
ATOM 745 C CA . LYS A 1 94 ? 15.387 -20.634 -62.526 1.00 34.91 94 LYS A CA 1
ATOM 746 C C . LYS A 1 94 ? 15.512 -21.956 -61.783 1.00 32.44 94 LYS A C 1
ATOM 747 O O . LYS A 1 94 ? 14.641 -22.325 -60.997 1.00 31.49 94 LYS A O 1
ATOM 753 N N . SER A 1 95 ? 16.599 -22.671 -62.050 1.00 30.91 95 SER A N 1
ATOM 754 C CA . SER A 1 95 ? 16.834 -23.960 -61.415 1.00 29.37 95 SER A CA 1
ATOM 755 C C . SER A 1 95 ? 17.068 -23.806 -59.916 1.00 26.67 95 SER A C 1
ATOM 756 O O . SER A 1 95 ? 16.513 -24.559 -59.117 1.00 26.60 95 SER A O 1
ATOM 759 N N . LYS A 1 96 ? 17.892 -22.835 -59.535 1.00 23.27 96 LYS A N 1
ATOM 760 C CA . LYS A 1 96 ? 18.169 -22.603 -58.123 1.00 23.22 96 LYS A CA 1
ATOM 761 C C . LYS A 1 96 ? 16.854 -22.356 -57.392 1.00 23.24 96 LYS A C 1
ATOM 762 O O . LYS A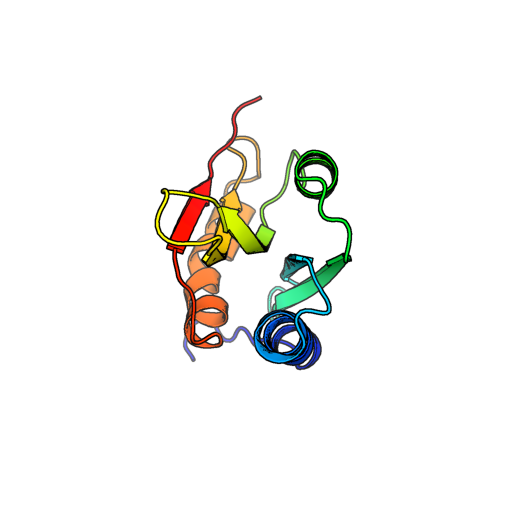 1 96 ? 16.643 -22.844 -56.284 1.00 22.12 96 LYS A O 1
ATOM 768 N N . MET A 1 97 ? 15.973 -21.590 -58.031 1.00 22.99 97 MET A N 1
ATOM 769 C CA . MET A 1 97 ? 14.676 -21.270 -57.455 1.00 24.36 97 MET A CA 1
ATOM 770 C C . MET A 1 97 ? 13.801 -22.504 -57.314 1.00 22.38 97 MET A C 1
ATOM 771 O O . MET A 1 97 ? 13.213 -22.731 -56.266 1.00 23.40 97 MET A O 1
ATOM 776 N N . VAL A 1 98 ? 13.702 -23.290 -58.384 1.00 21.07 98 VAL A N 1
ATOM 777 C CA . VAL A 1 98 ? 12.885 -24.493 -58.356 1.00 21.87 98 VAL A CA 1
ATOM 778 C C . VAL A 1 98 ? 13.376 -25.445 -57.267 1.00 20.85 98 VAL A C 1
ATOM 779 O O . VAL A 1 98 ? 12.586 -25.933 -56.449 1.00 19.42 98 VAL A O 1
ATOM 783 N N . TYR A 1 99 ? 14.682 -25.694 -57.230 1.00 20.65 99 TYR A N 1
ATOM 784 C CA . TYR A 1 99 ? 15.213 -26.595 -56.217 1.00 19.97 99 TYR A CA 1
ATOM 785 C C . TYR A 1 99 ? 15.038 -26.045 -54.804 1.00 20.48 99 TYR A C 1
ATOM 786 O O . TYR A 1 99 ? 14.722 -26.795 -53.883 1.00 21.25 99 TYR A O 1
ATOM 795 N N . SER A 1 100 ? 15.230 -24.738 -54.628 1.00 20.80 100 SER A N 1
ATOM 796 C CA . SER A 1 100 ? 15.052 -24.123 -53.313 1.00 22.45 100 SER A CA 1
ATOM 797 C C . SER A 1 100 ? 13.602 -24.288 -52.846 1.00 22.37 100 SER A C 1
ATOM 798 O O . SER A 1 100 ? 13.340 -24.643 -51.689 1.00 22.82 100 SER A O 1
ATOM 801 N N . SER A 1 101 ? 12.664 -24.031 -53.753 1.00 23.09 101 SER A N 1
ATOM 802 C CA . SER A 1 101 ? 11.236 -24.136 -53.442 1.00 25.46 101 SER A CA 1
ATOM 803 C C . SER A 1 101 ? 10.765 -25.566 -53.178 1.00 25.47 101 SER A C 1
ATOM 804 O O . SER A 1 101 ? 9.791 -25.781 -52.456 1.00 26.99 101 SER A O 1
ATOM 807 N N . SER A 1 102 ? 11.451 -26.539 -53.767 1.00 24.08 102 SER A N 1
ATOM 808 C CA . SER A 1 102 ? 11.062 -27.938 -53.618 1.00 24.19 102 SER A CA 1
ATOM 809 C C . SER A 1 102 ? 11.831 -28.713 -52.549 1.00 24.28 102 SER A C 1
ATOM 810 O O . SER A 1 102 ? 11.473 -29.844 -52.227 1.00 24.52 102 SER A O 1
ATOM 813 N N . LYS A 1 103 ? 12.871 -28.103 -51.989 1.00 23.75 103 LYS A N 1
ATOM 814 C CA . LYS A 1 103 ? 13.703 -28.775 -50.991 1.00 25.35 103 LYS A CA 1
ATOM 815 C C . LYS A 1 103 ? 12.969 -29.323 -49.772 1.00 26.41 103 LYS A C 1
ATOM 816 O O . LYS A 1 103 ? 13.160 -30.485 -49.402 1.00 26.47 103 LYS A O 1
ATOM 822 N N . ASP A 1 104 ? 12.140 -28.499 -49.136 1.00 26.25 104 ASP A N 1
ATOM 823 C CA . ASP A 1 104 ? 11.419 -28.956 -47.951 1.00 27.03 104 ASP A CA 1
ATOM 824 C C . ASP A 1 104 ? 10.573 -30.196 -48.220 1.00 25.51 104 ASP A C 1
ATOM 825 O O . ASP A 1 104 ? 10.420 -31.041 -47.344 1.00 24.94 104 ASP A O 1
ATOM 830 N N . THR A 1 105 ? 10.033 -30.312 -49.430 1.00 23.63 105 THR A N 1
ATOM 831 C CA . THR A 1 105 ? 9.228 -31.475 -49.787 1.00 23.88 105 THR A CA 1
ATOM 832 C C . THR A 1 105 ? 10.032 -32.760 -49.589 1.00 24.23 105 THR A C 1
ATOM 833 O O . THR A 1 105 ? 9.537 -33.735 -49.026 1.00 25.15 105 THR A O 1
ATOM 837 N N . LEU A 1 106 ? 11.277 -32.765 -50.053 1.00 23.94 106 LEU A N 1
ATOM 838 C CA . LEU A 1 106 ? 12.108 -33.954 -49.897 1.00 23.16 106 LEU A CA 1
ATOM 839 C C . LEU A 1 106 ? 12.597 -34.093 -48.461 1.00 24.23 106 LEU A C 1
ATOM 840 O O . LEU A 1 106 ? 12.527 -35.170 -47.866 1.00 24.78 106 LEU A O 1
ATOM 845 N N . ARG A 1 107 ? 13.081 -32.993 -47.900 1.00 22.80 107 ARG A N 1
ATOM 846 C CA . ARG A 1 107 ? 13.602 -33.010 -46.545 1.00 25.20 107 ARG A CA 1
ATOM 847 C C . ARG A 1 107 ? 12.619 -33.555 -45.511 1.00 26.83 107 ARG A C 1
ATOM 848 O O . ARG A 1 107 ? 13.000 -34.358 -44.659 1.00 27.97 107 ARG A O 1
ATOM 856 N N . ARG A 1 108 ? 11.361 -33.130 -45.583 1.00 27.90 108 ARG A N 1
ATOM 857 C CA . ARG A 1 108 ? 10.363 -33.584 -44.616 1.00 31.23 108 ARG A CA 1
ATOM 858 C C . ARG A 1 108 ? 9.964 -35.043 -44.818 1.00 31.28 108 ARG A C 1
ATOM 859 O O . ARG A 1 108 ? 9.326 -35.638 -43.952 1.00 33.52 108 ARG A O 1
ATOM 867 N N . ALA A 1 109 ? 10.336 -35.618 -45.956 1.00 30.55 109 ALA A N 1
ATOM 868 C CA . ALA A 1 109 ? 10.005 -37.010 -46.236 1.00 30.76 109 ALA A CA 1
ATOM 869 C C . ALA A 1 109 ? 10.997 -37.950 -45.558 1.00 30.76 109 ALA A C 1
ATOM 870 O O . ALA A 1 109 ? 10.699 -39.123 -45.332 1.00 32.05 109 ALA A O 1
ATOM 872 N N . PHE A 1 110 ? 12.176 -37.429 -45.234 1.00 30.30 110 PHE A N 1
ATOM 873 C CA . PHE A 1 110 ? 13.216 -38.227 -44.597 1.00 29.37 110 PHE A CA 1
ATOM 874 C C . PHE A 1 110 ? 13.383 -37.941 -43.108 1.00 30.74 110 PHE A C 1
ATOM 875 O O . PHE A 1 110 ? 13.492 -36.784 -42.694 1.00 31.25 110 PHE A O 1
ATOM 883 N N . THR A 1 111 ? 13.409 -38.999 -42.304 1.00 29.45 111 THR A N 1
ATOM 884 C CA . THR A 1 111 ? 13.620 -38.843 -40.870 1.00 29.36 111 THR A CA 1
ATOM 885 C C . THR A 1 111 ? 15.006 -39.411 -40.600 1.00 28.22 111 THR A C 1
ATOM 886 O O . THR A 1 111 ? 15.524 -40.191 -41.400 1.00 28.62 111 THR A O 1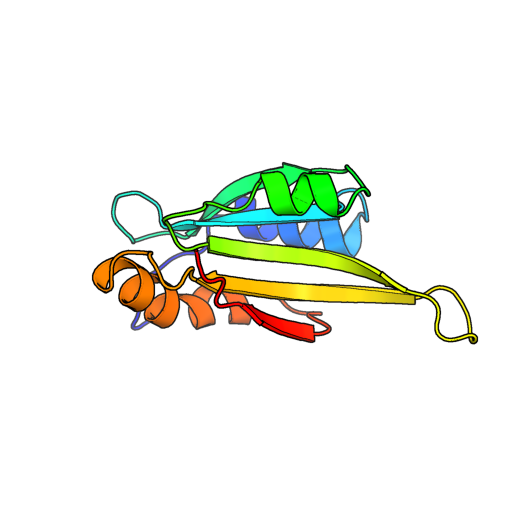
ATOM 890 N N . GLY A 1 112 ? 15.619 -39.005 -39.496 1.00 27.13 112 GLY A N 1
ATOM 891 C CA . GLY A 1 112 ? 16.935 -39.516 -39.167 1.00 25.44 112 GLY A CA 1
ATOM 892 C C . GLY A 1 112 ? 18.113 -38.767 -39.771 1.00 25.47 112 GLY A C 1
ATOM 893 O O . GLY A 1 112 ? 19.241 -39.255 -39.718 1.00 24.04 112 GLY A O 1
ATOM 894 N N . ILE A 1 113 ? 17.862 -37.596 -40.352 1.00 24.32 113 ILE A N 1
ATOM 895 C CA . ILE A 1 113 ? 18.937 -36.792 -40.937 1.00 24.66 113 ILE A CA 1
ATOM 896 C C . ILE A 1 113 ? 19.796 -36.261 -39.800 1.00 24.59 113 ILE A C 1
ATOM 897 O O . ILE A 1 113 ? 19.280 -35.676 -38.848 1.00 26.37 113 ILE A O 1
ATOM 902 N N . GLY A 1 114 ? 21.103 -36.464 -39.899 1.00 24.09 114 GLY A N 1
ATOM 903 C CA . GLY A 1 114 ? 21.996 -36.015 -38.846 1.00 24.11 114 GLY A CA 1
ATOM 904 C C . GLY A 1 114 ? 22.588 -34.632 -39.038 1.00 24.08 114 GLY A C 1
ATOM 905 O O . GLY A 1 114 ? 22.936 -33.969 -38.061 1.00 23.82 114 GLY A O 1
ATOM 906 N N . THR A 1 115 ? 22.696 -34.195 -40.290 1.00 23.02 115 THR A N 1
ATOM 907 C CA . THR A 1 115 ? 23.277 -32.895 -40.605 1.00 22.67 115 THR A CA 1
ATOM 908 C C . THR A 1 115 ? 22.709 -32.375 -41.924 1.00 22.37 115 THR A C 1
ATOM 909 O O . THR A 1 115 ? 22.538 -33.137 -42.879 1.00 20.76 115 THR A O 1
ATOM 913 N N . ASP A 1 116 ? 22.402 -31.081 -41.967 1.00 20.28 116 ASP A N 1
ATOM 914 C CA . ASP A 1 116 ? 21.886 -30.457 -43.180 1.00 21.54 116 ASP A CA 1
ATOM 915 C C . ASP A 1 116 ? 22.988 -29.574 -43.756 1.00 20.66 116 ASP A C 1
ATOM 916 O O . ASP A 1 116 ? 23.585 -28.774 -43.043 1.00 20.46 116 ASP A O 1
ATOM 921 N N . ILE A 1 117 ? 23.252 -29.727 -45.047 1.00 20.97 117 ILE A N 1
ATOM 922 C CA . ILE A 1 117 ? 24.295 -28.955 -45.714 1.00 20.11 117 ILE A CA 1
ATOM 923 C C . ILE A 1 117 ? 23.770 -28.266 -46.967 1.00 19.53 117 ILE A C 1
ATOM 924 O O . ILE A 1 117 ? 23.070 -28.879 -47.769 1.00 19.64 117 ILE A O 1
ATOM 929 N N . GLN A 1 118 ? 24.101 -26.987 -47.116 1.00 18.18 118 GLN A N 1
ATOM 930 C CA .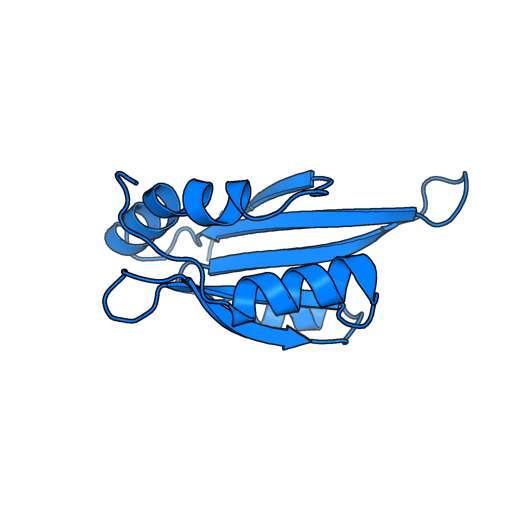 GLN A 1 118 ? 23.743 -26.225 -48.310 1.00 19.09 118 GLN A CA 1
ATOM 931 C C . GLN A 1 118 ? 25.103 -25.912 -48.922 1.00 17.07 118 GLN A C 1
ATOM 932 O O . GLN A 1 118 ? 25.938 -25.276 -48.284 1.00 20.37 118 GLN A O 1
ATOM 938 N N . ALA A 1 119 ? 25.329 -26.365 -50.147 1.00 17.17 119 ALA A N 1
ATOM 939 C CA . ALA A 1 119 ? 26.611 -26.142 -50.797 1.00 16.63 119 ALA A CA 1
ATOM 940 C C . ALA A 1 119 ? 26.519 -25.343 -52.083 1.00 18.06 119 ALA A C 1
ATOM 941 O O . ALA A 1 119 ? 25.821 -25.731 -53.017 1.00 17.49 119 ALA A O 1
ATOM 943 N N . THR A 1 120 ? 27.240 -24.231 -52.124 1.00 18.48 120 THR A N 1
ATOM 944 C CA . THR A 1 120 ? 27.281 -23.394 -53.311 1.00 19.38 120 THR A CA 1
ATOM 945 C C . THR A 1 120 ? 28.728 -23.390 -53.793 1.00 20.93 120 THR A C 1
ATOM 946 O O . THR A 1 120 ? 29.583 -22.717 -53.221 1.00 19.07 120 THR A O 1
ATOM 950 N N . ASP A 1 121 ? 28.985 -24.160 -54.843 1.00 21.55 121 ASP A N 1
ATOM 951 C CA . ASP A 1 121 ? 30.319 -24.281 -55.414 1.00 24.32 121 ASP A CA 1
ATOM 952 C C . ASP A 1 121 ? 30.514 -23.215 -56.483 1.00 25.81 121 ASP A C 1
ATOM 953 O O . ASP A 1 121 ? 29.569 -22.859 -57.185 1.00 24.23 121 ASP A O 1
ATOM 958 N N . PHE A 1 122 ? 31.734 -22.696 -56.594 1.00 28.40 122 PHE A N 1
ATOM 959 C CA . PHE A 1 122 ? 32.029 -21.679 -57.596 1.00 31.14 122 PHE A CA 1
ATOM 960 C C . PHE A 1 122 ? 32.965 -22.254 -58.655 1.00 34.61 122 PHE A C 1
ATOM 961 O O . PHE A 1 122 ? 33.713 -23.197 -58.393 1.00 34.74 122 PHE A O 1
ATOM 969 N N . SER A 1 123 ? 32.913 -21.689 -59.857 1.00 38.44 123 SER A N 1
ATOM 970 C CA . SER A 1 123 ? 33.748 -22.157 -60.958 1.00 41.93 123 SER A CA 1
ATOM 971 C C . SER A 1 123 ? 35.230 -21.901 -60.722 1.00 42.84 123 SER A C 1
ATOM 972 O O . SER A 1 123 ? 36.077 -22.704 -61.126 1.00 44.80 123 SER A O 1
#

GO terms:
  GO:0110085 mitotic actomyosin contractile ring (C, IDA)
  GO:0051015 actin filament binding (F, IDA)
  GO:0003785 actin monomer binding (F, IDA)
  GO:0003789 actin filament severing activity (F, IDA)
  GO:0030479 actin cortical patch (C, IDA)
  GO:0031097 medial cortex (C, IDA)
  GO:0051014 actin filament severing (P, IDA)
  GO:1903475 mitotic actomyosin contractile ring assembly (P, IDA)
  GO:0140775 actin filament debranching activity (F, IDA)
  GO:0032153 cell division site (C, HDA)
  GO:0051286 cell tip (C, HDA)
  GO:1903475 mitotic actomyosin contractile ring assembly (P, IMP)